Protein AF-A0A7S1REB5-F1 (afdb_monomer_lite)

Structure (mmCIF, N/CA/C/O backbone):
data_AF-A0A7S1REB5-F1
#
_entry.id   AF-A0A7S1REB5-F1
#
loop_
_atom_site.group_PDB
_atom_site.id
_atom_site.type_symbol
_atom_site.label_atom_id
_atom_site.label_alt_id
_atom_site.label_comp_id
_atom_site.label_asym_id
_atom_site.label_entity_id
_atom_site.label_seq_id
_atom_site.pdbx_PDB_ins_code
_atom_site.Cartn_x
_atom_site.Cartn_y
_atom_site.Cartn_z
_atom_site.occupancy
_atom_site.B_iso_or_equiv
_atom_site.auth_seq_id
_atom_site.auth_comp_id
_atom_site.auth_asym_id
_atom_site.auth_atom_id
_atom_site.pdbx_PDB_model_num
ATOM 1 N N . GLU A 1 1 ? -8.238 10.817 -42.745 1.00 49.03 1 GLU A N 1
ATOM 2 C CA . GLU A 1 1 ? -6.871 10.977 -42.196 1.00 49.03 1 GLU A CA 1
ATOM 3 C C . GLU A 1 1 ? -6.767 10.292 -40.835 1.00 49.03 1 GLU A C 1
ATOM 5 O O . GLU A 1 1 ? -7.760 10.255 -40.117 1.00 49.03 1 GLU A O 1
ATOM 10 N N . LYS A 1 2 ? -5.606 9.726 -40.474 1.00 68.31 2 LYS A N 1
ATOM 11 C CA . LYS A 1 2 ? -5.336 9.234 -39.109 1.00 68.31 2 LYS A CA 1
ATOM 12 C C . LYS A 1 2 ? -4.663 10.358 -38.315 1.00 68.31 2 LYS A C 1
ATOM 14 O O . LYS A 1 2 ? -3.528 10.700 -38.611 1.00 68.31 2 LYS A O 1
ATOM 19 N N . LEU A 1 3 ? -5.351 10.894 -37.305 1.00 87.00 3 LEU A N 1
ATOM 20 C CA . LEU A 1 3 ? -4.871 11.994 -36.448 1.00 87.00 3 LEU A CA 1
ATOM 21 C C . LEU A 1 3 ? -3.817 11.566 -35.403 1.00 87.00 3 LEU A C 1
ATOM 23 O O . LEU A 1 3 ? -3.224 12.416 -34.749 1.00 87.00 3 LEU A O 1
ATOM 27 N N . LEU A 1 4 ? -3.580 10.259 -35.220 1.00 87.69 4 LEU A N 1
ATOM 28 C CA . LEU A 1 4 ? -2.651 9.721 -34.221 1.00 87.69 4 LEU A CA 1
ATOM 29 C C . LEU A 1 4 ? -1.805 8.577 -34.784 1.00 87.69 4 LEU A C 1
ATOM 31 O O . LEU A 1 4 ? -2.296 7.707 -35.509 1.00 87.69 4 LEU A O 1
ATOM 35 N N . LEU A 1 5 ? -0.540 8.548 -34.360 1.00 86.88 5 LEU A N 1
ATOM 36 C CA . LEU A 1 5 ? 0.407 7.471 -34.622 1.00 86.88 5 LEU A CA 1
ATOM 37 C C . LEU A 1 5 ? 0.740 6.750 -33.311 1.00 86.88 5 LEU A C 1
ATOM 39 O O . LEU A 1 5 ? 1.325 7.331 -32.401 1.00 86.88 5 LEU A O 1
ATOM 43 N N . ARG A 1 6 ? 0.408 5.460 -33.235 1.00 88.25 6 ARG A N 1
ATOM 44 C CA . ARG A 1 6 ? 0.830 4.553 -32.160 1.00 88.25 6 ARG A CA 1
ATOM 45 C C . ARG A 1 6 ? 1.820 3.545 -32.738 1.00 88.25 6 ARG A C 1
ATOM 47 O O . ARG A 1 6 ? 1.549 2.983 -33.793 1.00 88.25 6 ARG A O 1
ATOM 54 N N . ARG A 1 7 ? 2.944 3.326 -32.050 1.00 88.19 7 ARG A N 1
ATOM 55 C CA . ARG A 1 7 ? 3.925 2.270 -32.355 1.00 88.19 7 ARG A CA 1
ATOM 56 C C . ARG A 1 7 ? 4.210 1.463 -31.098 1.00 88.19 7 ARG A C 1
ATOM 58 O O . ARG A 1 7 ? 4.267 2.031 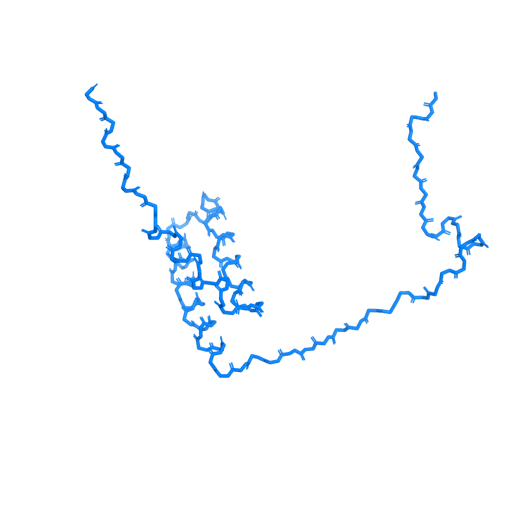-30.006 1.00 88.19 7 ARG A O 1
ATOM 65 N N . THR A 1 8 ? 4.408 0.160 -31.241 1.00 88.38 8 THR A N 1
ATOM 66 C CA . THR A 1 8 ? 4.810 -0.719 -30.133 1.00 88.38 8 THR A CA 1
ATOM 67 C C . THR A 1 8 ? 6.245 -1.222 -30.308 1.00 88.38 8 THR A C 1
ATOM 69 O O . THR A 1 8 ? 6.772 -1.266 -31.417 1.00 88.38 8 THR A O 1
ATOM 72 N N . LYS A 1 9 ? 6.903 -1.615 -29.206 1.00 84.44 9 LYS A N 1
ATOM 73 C CA . LYS A 1 9 ? 8.267 -2.185 -29.240 1.00 84.44 9 LYS A CA 1
ATOM 74 C C . LYS A 1 9 ? 8.347 -3.468 -30.081 1.00 84.44 9 LYS A C 1
ATOM 76 O O . LYS A 1 9 ? 9.405 -3.767 -30.615 1.00 84.44 9 LYS A O 1
ATOM 81 N N . ALA A 1 10 ? 7.232 -4.192 -30.208 1.00 80.81 10 ALA A N 1
ATOM 82 C CA . ALA A 1 10 ? 7.125 -5.387 -31.041 1.00 80.81 10 ALA A CA 1
ATOM 83 C C . ALA A 1 10 ? 7.118 -5.051 -32.542 1.00 80.81 10 ALA A C 1
ATOM 85 O O . ALA A 1 10 ? 7.817 -5.692 -33.312 1.00 80.81 10 ALA A O 1
ATOM 86 N N . GLU A 1 11 ? 6.388 -4.011 -32.957 1.00 82.12 11 GLU A N 1
ATOM 87 C CA . GLU A 1 11 ? 6.284 -3.597 -34.370 1.00 82.12 11 GLU A CA 1
ATOM 88 C C . GLU A 1 11 ? 7.597 -3.069 -34.959 1.00 82.12 11 GLU A C 1
ATOM 90 O O . GLU A 1 11 ? 7.754 -3.011 -36.176 1.00 82.12 11 GLU A O 1
ATOM 95 N N . ARG A 1 12 ? 8.523 -2.625 -34.105 1.00 80.69 12 ARG A N 1
ATOM 96 C CA . ARG A 1 12 ? 9.786 -1.992 -34.505 1.00 80.69 12 ARG A CA 1
ATOM 97 C C . ARG A 1 12 ? 11.009 -2.727 -33.964 1.00 80.69 12 ARG A C 1
ATOM 99 O O . ARG A 1 12 ? 12.068 -2.127 -33.845 1.00 80.69 12 ARG A O 1
ATOM 106 N N . SER A 1 13 ? 10.889 -4.017 -33.656 1.00 77.44 13 SER A N 1
ATOM 107 C CA . SER A 1 13 ? 11.993 -4.816 -33.107 1.00 77.44 13 SER A CA 1
ATOM 108 C C . SER A 1 13 ? 13.198 -4.934 -34.049 1.00 77.44 13 SER A C 1
ATOM 110 O O . SER A 1 13 ? 14.317 -5.080 -33.574 1.00 77.44 13 SER A O 1
ATOM 112 N N . ALA A 1 14 ? 12.976 -4.857 -35.368 1.00 77.19 14 ALA A N 1
ATOM 113 C CA . ALA A 1 14 ? 14.038 -4.874 -36.377 1.00 77.19 14 ALA A CA 1
ATOM 114 C C . ALA A 1 14 ? 14.812 -3.544 -36.455 1.00 77.19 14 ALA A C 1
ATOM 116 O O . ALA A 1 14 ? 16.014 -3.549 -36.693 1.00 77.19 14 ALA A O 1
ATOM 117 N N . ASP A 1 15 ? 14.131 -2.419 -36.210 1.00 82.62 15 ASP A N 1
ATOM 118 C CA . ASP A 1 15 ? 14.737 -1.081 -36.209 1.00 82.62 15 ASP A CA 1
ATOM 119 C C . ASP A 1 15 ? 15.351 -0.741 -34.838 1.00 82.62 15 ASP A C 1
ATOM 121 O O . ASP A 1 15 ? 16.271 0.067 -34.728 1.00 82.62 15 ASP A O 1
ATOM 125 N N . ILE A 1 16 ? 14.802 -1.334 -33.771 1.00 75.88 16 ILE A N 1
ATOM 126 C CA . ILE A 1 16 ? 15.124 -1.042 -32.377 1.00 75.88 16 ILE A CA 1
ATOM 127 C C . ILE A 1 16 ? 15.547 -2.352 -31.695 1.00 75.88 16 ILE A C 1
ATOM 129 O O . ILE A 1 16 ? 14.728 -3.061 -31.109 1.00 75.88 16 ILE A O 1
ATOM 133 N N . CYS A 1 17 ? 16.846 -2.660 -31.747 1.00 81.06 17 CYS A N 1
ATOM 134 C CA . CYS A 1 17 ? 17.468 -3.807 -31.072 1.00 81.06 17 CYS A CA 1
ATOM 135 C C . CYS A 1 17 ? 17.496 -3.622 -29.541 1.00 81.06 17 CYS A C 1
ATOM 137 O O . CYS A 1 17 ? 18.551 -3.407 -28.941 1.00 81.06 17 CYS A O 1
ATOM 139 N N . LEU A 1 18 ? 16.329 -3.657 -28.891 1.00 83.44 18 LEU A N 1
ATOM 140 C CA . LEU A 1 18 ? 16.230 -3.506 -27.440 1.00 83.44 18 LEU A CA 1
ATOM 141 C C . LEU A 1 18 ? 16.655 -4.793 -26.721 1.00 83.44 18 LEU A C 1
ATOM 143 O O . LEU A 1 18 ? 16.203 -5.880 -27.090 1.00 83.44 18 LEU A O 1
ATOM 147 N N . PRO A 1 19 ? 17.453 -4.693 -25.644 1.00 88.00 19 PRO A N 1
ATOM 148 C CA . PRO A 1 19 ? 17.721 -5.837 -24.791 1.00 88.00 19 PRO A CA 1
ATOM 149 C C . PRO A 1 19 ? 16.426 -6.327 -24.117 1.00 88.00 19 PRO A C 1
ATOM 151 O O . PRO A 1 19 ? 15.486 -5.547 -23.917 1.00 88.00 19 PRO A O 1
ATOM 154 N N . PRO A 1 20 ? 16.367 -7.609 -23.718 1.00 87.75 20 PRO A N 1
ATOM 155 C CA . PRO A 1 20 ? 15.194 -8.165 -23.059 1.00 87.75 20 PRO A CA 1
ATOM 156 C C . PRO A 1 20 ? 14.921 -7.452 -21.730 1.00 87.75 20 PRO A C 1
ATOM 158 O O . PRO A 1 20 ? 15.838 -7.164 -20.955 1.00 87.75 20 PRO A O 1
ATOM 161 N N . LEU A 1 21 ? 13.640 -7.205 -21.443 1.00 89.50 21 LEU A N 1
ATOM 162 C CA . LEU A 1 21 ? 13.204 -6.655 -20.163 1.00 89.50 21 LEU A CA 1
ATOM 163 C C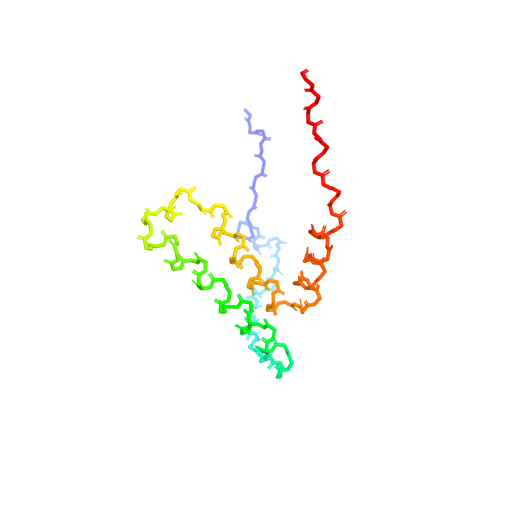 . LEU A 1 21 ? 13.534 -7.650 -19.043 1.00 89.50 21 LEU A C 1
ATOM 165 O O . LEU A 1 21 ? 12.977 -8.744 -18.990 1.00 89.50 21 LEU A O 1
ATOM 169 N N . LYS A 1 22 ? 14.419 -7.257 -18.125 1.00 93.19 22 LYS A N 1
ATOM 170 C CA . LYS A 1 22 ? 14.748 -8.038 -16.927 1.00 93.19 22 LYS A CA 1
ATOM 171 C C . LYS A 1 22 ? 14.081 -7.399 -15.713 1.00 93.19 22 LYS A C 1
ATOM 173 O O . LYS A 1 22 ? 14.514 -6.342 -15.264 1.00 93.19 22 LYS A O 1
ATOM 178 N N . VAL A 1 23 ? 13.054 -8.049 -15.169 1.00 95.62 23 VAL A N 1
ATOM 179 C CA . VAL A 1 23 ? 12.411 -7.636 -13.913 1.00 95.62 23 VAL A CA 1
ATOM 180 C C . VAL A 1 23 ? 13.033 -8.427 -12.765 1.00 95.62 23 VAL A C 1
ATOM 182 O O . VAL A 1 23 ? 13.051 -9.654 -12.795 1.00 95.62 23 VAL A O 1
ATOM 185 N N . LYS A 1 24 ? 13.564 -7.729 -11.756 1.00 95.75 24 LYS A N 1
ATOM 186 C CA . LYS A 1 24 ? 14.123 -8.333 -10.538 1.00 95.75 24 LYS A CA 1
ATOM 187 C C . LYS A 1 24 ? 13.292 -7.893 -9.336 1.00 95.75 24 LYS A C 1
ATOM 189 O O . LYS A 1 24 ? 13.163 -6.697 -9.096 1.00 95.75 24 LYS A O 1
ATOM 194 N N . ILE A 1 25 ? 12.756 -8.847 -8.580 1.00 95.88 25 ILE A N 1
ATOM 195 C CA . ILE A 1 25 ? 11.992 -8.578 -7.356 1.00 95.88 25 ILE A CA 1
ATOM 196 C C . ILE A 1 25 ? 12.937 -8.734 -6.166 1.00 95.88 25 ILE A C 1
ATOM 198 O O . ILE A 1 25 ? 13.437 -9.830 -5.918 1.00 95.88 25 ILE A O 1
ATOM 202 N N . LYS A 1 26 ? 13.183 -7.647 -5.430 1.00 96.06 26 LYS A N 1
ATOM 203 C CA . LYS A 1 26 ? 13.959 -7.670 -4.186 1.00 96.06 26 LYS A CA 1
ATOM 204 C C . LYS A 1 26 ? 12.995 -7.643 -3.006 1.00 96.06 26 LYS A C 1
ATOM 206 O O . LYS A 1 26 ? 12.206 -6.713 -2.884 1.00 96.06 26 LYS A O 1
ATOM 211 N N . ARG A 1 27 ? 13.060 -8.663 -2.152 1.00 93.94 27 ARG A N 1
ATOM 212 C CA . ARG A 1 27 ? 12.323 -8.694 -0.885 1.00 93.94 27 ARG A CA 1
ATOM 213 C C . ARG A 1 27 ? 13.178 -8.007 0.171 1.00 93.94 27 ARG A C 1
ATOM 215 O O . ARG A 1 27 ? 14.359 -8.322 0.289 1.00 93.94 27 ARG A O 1
ATOM 222 N N . LEU A 1 28 ? 12.594 -7.038 0.858 1.00 92.44 28 LEU A N 1
ATOM 223 C CA . LEU A 1 28 ? 13.228 -6.296 1.938 1.00 92.44 28 LEU A CA 1
ATOM 224 C C . LEU A 1 28 ? 12.430 -6.548 3.211 1.00 92.44 28 LEU A C 1
ATOM 226 O O . LEU A 1 28 ? 11.204 -6.640 3.159 1.00 92.44 28 LEU A O 1
ATOM 230 N N . GLU A 1 29 ? 13.139 -6.672 4.322 1.00 92.44 29 GLU A N 1
ATOM 231 C CA . GLU A 1 29 ? 12.541 -6.761 5.647 1.00 92.44 29 GLU A CA 1
ATOM 232 C C . GLU A 1 29 ? 12.608 -5.389 6.311 1.00 92.44 29 GLU A C 1
ATOM 234 O O . GLU A 1 29 ? 13.573 -4.646 6.122 1.00 92.44 29 GLU A O 1
ATOM 239 N N . LEU A 1 30 ? 11.558 -5.054 7.057 1.00 90.06 30 LEU A N 1
ATOM 240 C CA . LEU A 1 30 ? 11.519 -3.845 7.869 1.00 90.06 30 LEU A CA 1
ATOM 241 C C . LEU A 1 30 ? 12.415 -4.035 9.090 1.00 90.06 30 LEU A C 1
ATOM 243 O O . LEU A 1 30 ? 12.453 -5.126 9.668 1.00 90.06 30 LEU A O 1
ATOM 247 N N . LYS A 1 31 ? 13.092 -2.969 9.512 1.00 92.31 31 LYS A N 1
ATOM 248 C CA . LYS A 1 31 ? 13.768 -2.951 10.813 1.00 92.31 31 LYS A CA 1
ATOM 249 C C . LYS A 1 31 ? 12.739 -2.991 11.942 1.00 92.31 31 LYS A C 1
ATOM 251 O O . LYS A 1 31 ? 11.567 -2.693 11.729 1.00 92.31 31 LYS A O 1
ATOM 256 N N . GLU A 1 32 ? 13.185 -3.321 13.149 1.00 92.56 32 GLU A N 1
ATOM 257 C CA . GLU A 1 32 ? 12.322 -3.406 14.335 1.00 92.56 32 GLU A CA 1
ATOM 258 C C . GLU A 1 32 ? 11.529 -2.107 14.573 1.00 92.56 32 GLU A C 1
ATOM 260 O O . GLU A 1 32 ? 10.303 -2.136 14.621 1.00 92.56 32 GLU A O 1
ATOM 265 N N . GLU A 1 33 ? 12.204 -0.955 14.545 1.00 89.19 33 GLU A N 1
ATOM 266 C CA . GLU A 1 33 ? 11.573 0.365 14.706 1.00 89.19 33 GLU A CA 1
ATOM 267 C C . GLU A 1 33 ? 10.509 0.659 13.628 1.00 89.19 33 GLU A C 1
ATOM 269 O O . GLU A 1 33 ? 9.418 1.156 13.909 1.00 89.19 33 GLU A O 1
ATOM 274 N N . GLU A 1 34 ? 10.805 0.330 12.368 1.00 89.69 34 GLU A N 1
ATOM 275 C CA . GLU A 1 34 ? 9.882 0.523 11.242 1.00 89.69 34 GLU A CA 1
ATOM 276 C C . GLU A 1 34 ? 8.679 -0.423 11.349 1.00 89.69 34 GLU A C 1
ATOM 278 O O . GLU A 1 34 ? 7.545 -0.062 11.014 1.00 89.69 34 GLU A O 1
ATOM 283 N N . ARG A 1 35 ? 8.916 -1.636 11.856 1.00 93.12 35 ARG A N 1
ATOM 284 C CA . ARG A 1 35 ? 7.896 -2.658 12.071 1.00 93.12 35 ARG A CA 1
ATOM 285 C C . ARG A 1 35 ? 6.916 -2.258 13.165 1.00 93.12 35 ARG A C 1
ATOM 287 O O . ARG A 1 35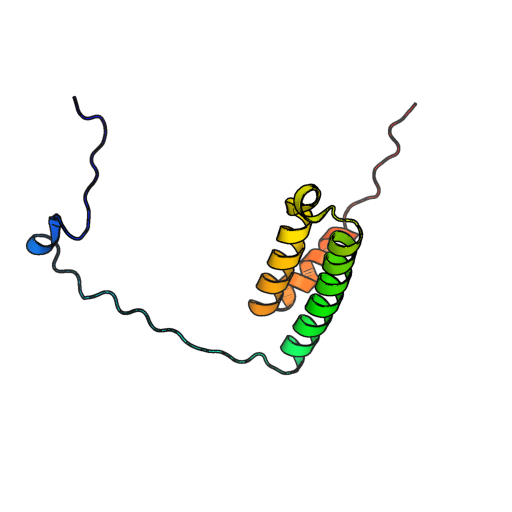 ? 5.722 -2.531 13.015 1.00 93.12 35 ARG A O 1
ATOM 294 N N . ASP A 1 36 ? 7.375 -1.585 14.212 1.00 92.44 36 ASP A N 1
ATOM 295 C CA . ASP A 1 36 ? 6.506 -1.074 15.273 1.00 92.44 36 ASP A CA 1
ATOM 296 C C . ASP A 1 36 ? 5.554 0.001 14.741 1.00 92.44 36 ASP A C 1
ATOM 298 O O . ASP A 1 36 ? 4.336 -0.081 14.937 1.00 92.44 36 ASP A O 1
ATOM 302 N N . ILE A 1 37 ? 6.080 0.952 13.963 1.00 90.94 37 ILE A N 1
ATOM 303 C CA . ILE A 1 37 ? 5.283 2.005 13.313 1.00 90.94 37 ILE A CA 1
ATOM 304 C C . ILE A 1 37 ? 4.257 1.393 12.352 1.00 90.94 37 ILE A C 1
ATOM 306 O O . ILE A 1 37 ? 3.076 1.772 12.352 1.00 90.94 37 ILE A O 1
ATOM 310 N N . TYR A 1 38 ? 4.682 0.414 11.551 1.00 93.44 38 TYR A N 1
ATOM 311 C CA . TYR A 1 38 ? 3.794 -0.310 10.650 1.00 93.44 38 TYR A CA 1
ATOM 312 C C . TYR A 1 38 ? 2.679 -1.031 11.418 1.00 93.44 38 TYR A C 1
ATOM 314 O O . TYR A 1 38 ? 1.503 -0.905 11.070 1.00 93.44 38 TYR A O 1
ATOM 322 N N . THR A 1 39 ? 3.021 -1.741 12.494 1.00 94.12 39 THR A N 1
ATOM 323 C CA . THR A 1 39 ? 2.070 -2.524 13.299 1.00 94.12 39 THR A CA 1
ATOM 324 C C . THR A 1 39 ? 1.045 -1.630 13.996 1.00 94.12 39 THR A C 1
ATOM 326 O O . THR A 1 39 ? -0.152 -1.943 14.000 1.00 94.12 39 THR A O 1
ATOM 329 N N . ALA A 1 40 ? 1.477 -0.483 14.524 1.00 92.50 40 ALA A N 1
ATOM 330 C CA . ALA A 1 40 ? 0.582 0.515 15.105 1.00 92.50 40 ALA A CA 1
ATOM 331 C C . ALA A 1 40 ? -0.402 1.065 14.055 1.00 92.50 40 ALA A C 1
ATOM 333 O O . ALA A 1 40 ? -1.616 1.111 14.281 1.00 92.50 40 ALA A O 1
ATOM 334 N N . THR A 1 41 ? 0.106 1.408 12.866 1.00 92.31 41 THR A N 1
ATOM 335 C CA . THR A 1 41 ? -0.706 1.909 11.745 1.00 92.31 41 THR A CA 1
ATOM 336 C C . THR A 1 41 ? -1.693 0.852 11.245 1.00 92.31 41 THR A C 1
ATOM 338 O O . THR A 1 41 ? -2.855 1.164 10.962 1.00 92.31 41 THR A O 1
ATOM 341 N N . TYR A 1 42 ? -1.261 -0.408 11.181 1.00 94.56 42 TYR A N 1
ATOM 342 C CA . TYR A 1 42 ? -2.084 -1.548 10.793 1.00 94.56 42 TYR A CA 1
ATOM 343 C C . TYR A 1 42 ? -3.217 -1.799 11.770 1.00 94.56 42 TYR A C 1
ATOM 345 O O . TYR A 1 42 ? -4.368 -1.848 11.344 1.00 94.56 42 TYR A O 1
ATOM 353 N N . THR A 1 43 ? -2.924 -1.872 13.064 1.00 95.81 43 THR A N 1
ATOM 354 C CA . THR A 1 43 ? -3.947 -2.089 14.092 1.00 95.81 43 THR A CA 1
ATOM 355 C C . THR A 1 43 ? -5.009 -0.989 14.044 1.00 95.81 43 THR A C 1
ATOM 357 O O . THR A 1 43 ? -6.202 -1.280 13.993 1.00 95.81 43 THR A O 1
ATOM 360 N N . LYS A 1 44 ? -4.593 0.281 13.941 1.00 92.44 44 LYS A N 1
ATOM 361 C CA . LYS A 1 44 ? -5.515 1.422 13.810 1.00 92.44 44 LYS A CA 1
ATOM 362 C C . LYS A 1 44 ? -6.387 1.322 12.555 1.00 92.44 44 LYS A C 1
ATOM 364 O O . LYS A 1 44 ? -7.603 1.503 12.628 1.00 92.44 44 LYS A O 1
ATOM 369 N N . SER A 1 45 ? -5.772 1.022 11.412 1.00 93.44 45 SER A N 1
ATOM 370 C CA . SER A 1 45 ? -6.473 0.892 10.129 1.00 93.44 45 SER A CA 1
ATOM 371 C C . SER A 1 45 ? -7.443 -0.291 10.133 1.00 93.44 45 SER A C 1
ATOM 373 O O . SER A 1 45 ? -8.554 -0.180 9.620 1.00 93.44 45 SER A O 1
ATOM 375 N N . ARG A 1 46 ? -7.052 -1.405 10.758 1.00 94.69 46 ARG A N 1
ATOM 376 C CA . ARG A 1 46 ? -7.866 -2.612 10.891 1.00 94.69 46 ARG A CA 1
ATOM 377 C C . ARG A 1 46 ? -9.119 -2.344 11.713 1.00 94.69 46 ARG A C 1
ATOM 379 O O . ARG A 1 46 ? -10.210 -2.601 11.221 1.00 94.69 46 ARG A O 1
ATOM 386 N N . THR A 1 47 ? -8.981 -1.728 12.886 1.00 95.38 47 THR A N 1
ATOM 387 C CA . THR A 1 47 ? -10.126 -1.359 13.732 1.00 95.38 47 THR A CA 1
ATOM 388 C C . THR A 1 47 ? -11.107 -0.443 12.997 1.00 95.38 47 THR A C 1
ATOM 390 O O . THR A 1 47 ? -12.321 -0.629 13.075 1.00 95.38 47 THR A O 1
ATOM 393 N N . GLN A 1 48 ? -10.601 0.537 12.238 1.00 92.44 48 GLN A N 1
ATOM 394 C CA . GLN A 1 48 ? -11.455 1.423 11.442 1.00 92.44 48 GLN A CA 1
ATOM 395 C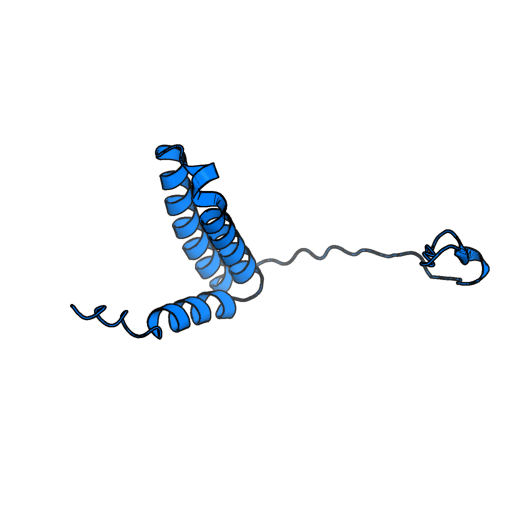 C . GLN A 1 48 ? -12.178 0.664 10.326 1.00 92.44 48 GLN A C 1
ATOM 397 O O . GLN A 1 48 ? -13.382 0.846 10.150 1.00 92.44 48 GLN A O 1
ATOM 402 N N . PHE A 1 49 ? -11.478 -0.219 9.615 1.00 93.94 49 PHE A N 1
ATOM 403 C CA . PHE A 1 49 ? -12.075 -1.064 8.587 1.00 93.94 49 PHE A CA 1
ATOM 404 C C . PHE A 1 49 ? -13.159 -1.991 9.150 1.00 93.94 49 PHE A C 1
ATOM 406 O O . PHE A 1 49 ? -14.274 -2.002 8.632 1.00 93.94 49 PHE A O 1
ATOM 413 N N . ASP A 1 50 ? -12.871 -2.693 10.246 1.00 94.56 50 ASP A N 1
ATOM 414 C CA . ASP A 1 50 ? -13.811 -3.609 10.894 1.00 94.56 50 ASP A CA 1
ATOM 415 C C . ASP A 1 50 ? -15.083 -2.866 11.349 1.00 94.56 50 ASP A C 1
ATOM 417 O O . ASP A 1 50 ? -16.188 -3.396 11.234 1.00 94.56 50 ASP A O 1
ATOM 421 N N . SER A 1 51 ? -14.967 -1.592 11.749 1.00 94.19 51 SER A N 1
ATOM 422 C CA . SER A 1 51 ? -16.131 -0.747 12.055 1.00 94.19 51 SER A CA 1
ATOM 423 C C . SER A 1 51 ? -17.026 -0.469 10.836 1.00 94.19 51 SER A C 1
ATOM 425 O O . SER A 1 51 ? -18.250 -0.420 10.972 1.00 94.19 51 SER A O 1
ATOM 427 N N . TYR A 1 52 ? -16.446 -0.313 9.640 1.00 92.25 52 TYR A N 1
ATOM 428 C CA . TYR A 1 52 ? -17.206 -0.134 8.398 1.00 92.25 52 TYR A CA 1
ATOM 429 C C . TYR A 1 52 ? -17.844 -1.442 7.933 1.00 92.25 52 TYR A C 1
ATOM 431 O O . TYR A 1 52 ? -18.954 -1.424 7.401 1.00 92.25 52 TYR A O 1
ATOM 439 N N . VAL A 1 53 ? -17.170 -2.572 8.167 1.00 92.94 53 VAL A N 1
ATOM 440 C CA . VAL A 1 53 ? -17.712 -3.909 7.900 1.00 92.94 53 VAL A CA 1
ATOM 441 C C . VAL A 1 53 ? -18.909 -4.189 8.803 1.00 92.94 53 VAL A C 1
ATOM 443 O O . VAL A 1 53 ? -19.967 -4.548 8.297 1.00 92.94 53 VAL A O 1
ATOM 446 N N . ALA A 1 54 ? -18.784 -3.945 10.111 1.00 93.94 54 ALA A N 1
ATOM 447 C CA . ALA A 1 54 ? -19.870 -4.144 11.072 1.00 93.94 54 ALA A CA 1
ATOM 448 C C . ALA A 1 54 ? -21.111 -3.291 10.752 1.00 93.94 54 ALA A C 1
ATOM 450 O O . ALA A 1 54 ? -22.237 -3.724 10.974 1.00 93.94 54 ALA A O 1
ATOM 451 N N . LYS A 1 55 ? -20.911 -2.090 10.194 1.00 92.19 55 LYS A N 1
ATOM 452 C CA . LYS A 1 55 ? -21.993 -1.199 9.743 1.00 92.19 55 LYS A CA 1
ATOM 453 C C . LYS A 1 55 ? -22.545 -1.547 8.356 1.00 92.19 55 LYS A C 1
ATOM 455 O O . LYS A 1 55 ? -23.548 -0.968 7.955 1.00 92.19 55 LYS A O 1
ATOM 460 N N . GLY A 1 56 ? -21.888 -2.425 7.596 1.00 90.75 56 GLY A N 1
ATOM 461 C CA . GLY A 1 56 ? -22.253 -2.734 6.209 1.00 90.75 56 GLY A CA 1
ATOM 462 C C . GLY A 1 56 ? -22.033 -1.580 5.219 1.00 90.75 56 GLY A C 1
ATOM 463 O O . GLY A 1 56 ? -22.528 -1.632 4.097 1.00 90.75 56 GLY A O 1
ATOM 464 N N . THR A 1 57 ? -21.288 -0.533 5.592 1.00 92.06 57 THR A N 1
ATOM 465 C CA . THR A 1 57 ? -21.137 0.708 4.804 1.00 92.06 57 THR A CA 1
ATOM 466 C C . THR A 1 57 ? -19.802 0.814 4.061 1.00 92.06 57 THR A C 1
ATOM 468 O O . THR A 1 57 ? -19.402 1.895 3.629 1.00 92.06 57 THR A O 1
ATOM 471 N N . VAL A 1 58 ? -19.113 -0.311 3.857 1.00 89.25 58 VAL A N 1
ATOM 472 C CA . VAL A 1 58 ? -17.798 -0.394 3.192 1.00 89.25 58 VAL A CA 1
ATOM 473 C C . VAL A 1 58 ? -17.792 0.326 1.836 1.00 89.25 58 VAL A C 1
ATOM 475 O O . VAL A 1 58 ? -16.937 1.172 1.586 1.00 89.25 58 VAL A O 1
ATOM 478 N N . LEU A 1 59 ? -18.778 0.043 0.978 1.00 88.25 59 LEU A N 1
ATOM 479 C CA . LEU A 1 59 ? -18.888 0.658 -0.351 1.00 88.25 59 LEU A CA 1
ATOM 480 C C . LEU A 1 59 ? -19.183 2.157 -0.285 1.00 88.25 59 LEU A C 1
ATOM 482 O O . LEU A 1 59 ? -18.711 2.908 -1.131 1.00 88.25 59 LEU A O 1
ATOM 486 N N . HIS A 1 60 ? -19.928 2.603 0.725 1.00 87.69 60 HIS A N 1
ATOM 487 C CA . HIS A 1 60 ? -20.245 4.017 0.903 1.00 87.69 60 HIS A CA 1
ATOM 488 C C . HIS A 1 60 ? -19.017 4.824 1.360 1.00 87.69 60 HIS A C 1
ATOM 490 O O . HIS A 1 60 ? -18.874 5.994 1.019 1.00 87.69 60 HIS A O 1
ATOM 496 N N . HIS A 1 61 ? -18.085 4.181 2.070 1.00 88.81 61 HIS A N 1
ATOM 497 C CA . HIS A 1 61 ? -16.865 4.796 2.598 1.00 88.81 61 HIS A CA 1
ATOM 498 C C . HIS A 1 61 ? -15.586 4.386 1.847 1.00 88.81 61 HIS A C 1
ATOM 500 O O . HIS A 1 61 ? -14.496 4.405 2.422 1.00 88.81 61 HIS A O 1
ATOM 506 N N . TYR A 1 62 ? -15.676 4.058 0.554 1.00 92.19 62 TYR A N 1
ATOM 507 C CA . TYR A 1 62 ? -14.529 3.600 -0.244 1.00 92.19 62 TYR A CA 1
ATOM 508 C C . TYR A 1 62 ? -13.330 4.567 -0.215 1.00 92.19 62 TYR A C 1
ATOM 510 O O . TYR A 1 62 ? -12.184 4.130 -0.126 1.00 92.19 62 TYR A O 1
ATOM 518 N N . ALA A 1 63 ? -13.580 5.882 -0.222 1.00 91.94 63 ALA A N 1
ATOM 519 C CA . ALA A 1 63 ? -12.525 6.894 -0.152 1.00 91.94 63 ALA A CA 1
ATOM 520 C C . ALA A 1 63 ? -11.739 6.815 1.168 1.00 91.94 63 ALA A C 1
ATOM 522 O O . ALA A 1 63 ? -10.515 6.934 1.171 1.00 91.94 63 ALA A O 1
ATOM 523 N N . HIS A 1 64 ? -12.426 6.547 2.283 1.00 89.44 64 HIS A N 1
ATOM 524 C CA . HIS A 1 64 ? -11.773 6.343 3.573 1.00 89.44 64 HIS A CA 1
ATOM 525 C C . HIS A 1 64 ? -10.967 5.048 3.584 1.00 89.44 64 HIS A C 1
ATOM 527 O O . HIS A 1 64 ? -9.844 5.050 4.068 1.00 89.44 64 HIS A O 1
ATOM 533 N N . ILE A 1 65 ? -11.480 3.967 2.991 1.00 92.25 65 ILE A N 1
ATOM 534 C CA . ILE A 1 65 ? -10.747 2.697 2.884 1.00 92.25 65 ILE A CA 1
ATOM 535 C C . ILE A 1 65 ? -9.459 2.874 2.073 1.00 92.25 65 ILE A C 1
ATOM 537 O O . ILE A 1 65 ? -8.402 2.396 2.485 1.00 92.25 65 ILE A O 1
ATOM 541 N N . PHE A 1 66 ? -9.511 3.597 0.952 1.00 93.50 66 PHE A N 1
ATOM 542 C CA . PHE A 1 66 ? -8.307 3.906 0.183 1.00 93.50 66 PHE A CA 1
ATOM 543 C C . PHE A 1 66 ? -7.318 4.764 0.963 1.00 93.50 66 PHE A C 1
ATOM 545 O O . PHE A 1 66 ? -6.117 4.544 0.834 1.00 93.50 66 PHE A O 1
ATOM 552 N N . ASP A 1 67 ? -7.787 5.671 1.818 1.00 91.69 67 ASP A N 1
ATOM 553 C CA . ASP A 1 67 ? -6.900 6.421 2.704 1.00 91.69 67 ASP A CA 1
ATOM 554 C C . ASP A 1 67 ? -6.198 5.517 3.737 1.00 91.69 67 ASP A C 1
ATOM 556 O O . ASP A 1 67 ? -5.003 5.685 3.983 1.00 91.69 67 ASP A O 1
ATOM 560 N N . LEU A 1 68 ? -6.893 4.514 4.289 1.00 93.00 68 LEU A N 1
ATOM 561 C CA . LEU A 1 68 ? -6.282 3.513 5.179 1.00 93.00 68 LEU A CA 1
ATOM 562 C C . LEU A 1 68 ? -5.198 2.704 4.459 1.00 93.00 68 LEU A C 1
ATOM 564 O O . LEU A 1 68 ? -4.088 2.547 4.967 1.00 93.00 68 LEU A O 1
ATOM 568 N N . LEU A 1 69 ? -5.496 2.228 3.248 1.00 93.81 69 LEU A N 1
ATOM 569 C CA . LEU A 1 69 ? -4.532 1.487 2.433 1.00 93.81 69 LEU A CA 1
ATOM 570 C C . LEU A 1 69 ? -3.342 2.356 2.018 1.00 93.81 69 LEU A C 1
ATOM 572 O O . LEU A 1 69 ? -2.209 1.877 2.001 1.00 93.81 69 LEU A O 1
ATOM 576 N N . LEU A 1 70 ? -3.578 3.629 1.698 1.00 92.69 70 LEU A N 1
ATOM 577 C CA . LEU A 1 70 ? -2.521 4.575 1.358 1.00 92.69 70 LEU A CA 1
ATOM 578 C C . LEU A 1 70 ? -1.568 4.779 2.538 1.00 92.69 70 LEU A C 1
ATOM 580 O O . LEU A 1 70 ? -0.357 4.721 2.346 1.00 92.69 70 LEU A O 1
ATOM 584 N N . LYS A 1 71 ? -2.098 4.938 3.755 1.00 90.94 71 LYS A N 1
ATOM 585 C CA . LYS A 1 71 ? -1.287 5.056 4.978 1.00 90.94 71 LYS A CA 1
ATOM 586 C C . LYS A 1 71 ? -0.417 3.824 5.215 1.00 90.94 71 LYS A C 1
ATOM 588 O O . LYS A 1 71 ? 0.755 3.966 5.544 1.00 90.94 71 LYS A O 1
ATOM 593 N N . LEU A 1 72 ? -0.951 2.623 4.985 1.00 92.94 72 LEU A N 1
ATOM 594 C CA . LEU A 1 72 ? -0.175 1.381 5.091 1.00 92.94 72 LEU A CA 1
ATOM 595 C C . LEU A 1 72 ? 0.954 1.286 4.063 1.00 92.94 72 LEU A C 1
ATOM 597 O O . LEU A 1 72 ? 2.028 0.786 4.386 1.00 92.94 72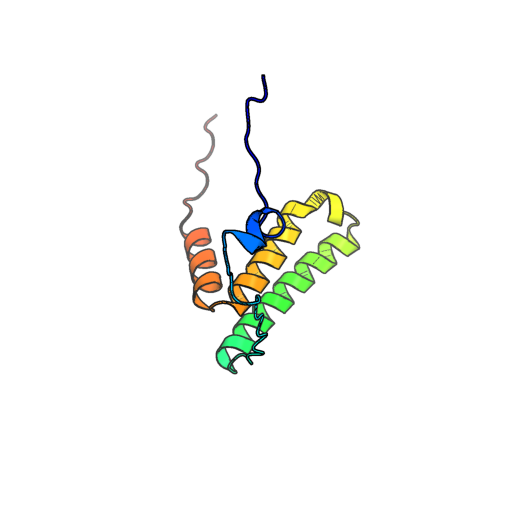 LEU A O 1
ATOM 601 N N . ARG A 1 73 ? 0.731 1.773 2.837 1.00 93.75 73 ARG A N 1
ATOM 602 C CA . ARG A 1 73 ? 1.781 1.831 1.809 1.00 93.75 73 ARG A CA 1
ATOM 603 C C . ARG A 1 73 ? 2.870 2.828 2.192 1.00 93.75 73 ARG A C 1
ATOM 605 O O . ARG A 1 73 ? 4.037 2.471 2.180 1.00 93.75 73 ARG A O 1
ATOM 612 N N . GLN A 1 74 ? 2.478 4.017 2.649 1.00 91.94 74 GLN A N 1
ATOM 613 C CA . GLN A 1 74 ? 3.411 5.031 3.148 1.00 91.94 74 GLN A CA 1
ATOM 614 C C . GLN A 1 74 ? 4.265 4.506 4.311 1.00 91.94 74 GLN A C 1
ATOM 616 O O . GLN A 1 74 ? 5.467 4.749 4.335 1.00 91.94 74 GLN A O 1
ATOM 621 N N . ALA A 1 75 ? 3.662 3.748 5.235 1.00 91.50 75 ALA A N 1
ATOM 622 C CA . ALA A 1 75 ? 4.371 3.119 6.349 1.00 91.50 75 ALA A CA 1
ATOM 623 C C . ALA A 1 75 ? 5.413 2.084 5.893 1.00 91.50 75 ALA A C 1
ATOM 625 O O . ALA A 1 75 ? 6.429 1.922 6.560 1.00 91.50 75 ALA A O 1
ATOM 626 N N . ALA A 1 76 ? 5.168 1.392 4.775 1.00 90.81 76 ALA A N 1
ATOM 627 C CA . ALA A 1 76 ? 6.114 0.443 4.191 1.00 90.81 76 ALA A CA 1
ATOM 628 C C . ALA A 1 76 ? 7.233 1.125 3.381 1.00 90.81 76 ALA A C 1
ATOM 630 O O . ALA A 1 76 ? 8.303 0.541 3.233 1.00 90.81 76 ALA A O 1
ATOM 631 N N . ASP A 1 77 ? 6.990 2.333 2.861 1.00 90.75 77 ASP A N 1
ATOM 632 C CA . ASP A 1 77 ? 7.979 3.100 2.098 1.00 90.75 77 ASP A CA 1
ATOM 633 C C . ASP A 1 77 ? 8.961 3.840 3.020 1.00 90.75 77 ASP A C 1
ATOM 635 O O . ASP A 1 77 ? 10.175 3.703 2.866 1.00 90.75 77 ASP A O 1
ATOM 639 N N . HIS A 1 78 ? 8.451 4.655 3.958 1.00 87.88 78 HIS A N 1
ATOM 640 C CA . HIS A 1 78 ? 9.284 5.386 4.917 1.00 87.88 78 HIS A CA 1
ATOM 641 C C . HIS A 1 78 ? 8.468 5.924 6.115 1.00 87.88 78 HIS A C 1
ATOM 643 O O . HIS A 1 78 ? 7.467 6.621 5.907 1.00 87.88 78 HIS A O 1
ATOM 649 N N . PRO A 1 79 ? 8.924 5.748 7.374 1.00 85.75 79 PRO A N 1
ATOM 650 C CA . PRO A 1 79 ? 8.168 6.135 8.575 1.00 85.75 79 PRO A CA 1
ATOM 651 C C . PRO A 1 79 ? 7.804 7.628 8.632 1.00 85.75 79 PRO A C 1
ATOM 653 O O . PRO A 1 79 ? 6.714 7.999 9.068 1.00 85.75 79 PRO A O 1
ATOM 656 N N . TYR A 1 80 ? 8.671 8.497 8.106 1.00 86.19 80 TYR A N 1
ATOM 657 C CA . TYR A 1 80 ? 8.423 9.944 8.021 1.00 86.19 80 TYR A CA 1
ATOM 658 C C . TYR A 1 80 ? 7.125 10.316 7.282 1.00 86.19 80 TYR A C 1
ATOM 660 O O . TYR A 1 80 ? 6.465 11.286 7.654 1.00 86.19 80 TYR A O 1
ATOM 668 N N . LEU A 1 81 ? 6.730 9.552 6.256 1.00 86.06 81 LEU A N 1
ATOM 669 C CA . LEU A 1 81 ? 5.537 9.852 5.454 1.00 86.06 81 LEU A CA 1
ATOM 670 C C . LEU A 1 81 ? 4.239 9.694 6.252 1.00 86.06 81 LEU A C 1
ATOM 672 O O . LEU A 1 81 ? 3.245 10.354 5.948 1.00 86.06 81 LEU A O 1
ATOM 676 N N . VAL A 1 82 ? 4.257 8.849 7.282 1.00 83.19 82 VAL A N 1
ATOM 677 C CA . VAL A 1 82 ? 3.126 8.651 8.191 1.00 83.19 82 VAL A CA 1
ATOM 678 C C . VAL A 1 82 ? 3.110 9.765 9.238 1.00 83.19 82 VAL A C 1
ATOM 680 O O . VAL A 1 82 ? 2.117 10.480 9.366 1.00 83.19 82 VAL A O 1
ATOM 683 N N . THR A 1 83 ? 4.241 9.991 9.913 1.00 77.94 83 THR A N 1
ATOM 684 C CA . THR A 1 83 ? 4.356 10.959 11.017 1.00 77.94 83 THR A CA 1
ATOM 685 C C . THR A 1 83 ? 4.122 12.406 10.574 1.00 77.94 83 THR A C 1
ATOM 687 O O . THR A 1 83 ? 3.456 13.180 11.262 1.00 77.94 83 THR A O 1
ATOM 690 N N . HIS A 1 84 ? 4.632 12.795 9.403 1.00 73.69 84 HIS A N 1
ATOM 691 C CA . HIS A 1 84 ? 4.499 14.167 8.912 1.00 73.69 84 HIS A CA 1
ATOM 692 C C . HIS A 1 84 ? 3.067 14.501 8.468 1.00 73.69 84 HIS A C 1
ATOM 694 O O . HIS A 1 84 ? 2.612 15.640 8.587 1.00 73.69 84 HIS A O 1
ATOM 700 N N . ARG A 1 85 ? 2.323 13.505 7.976 1.00 68.88 85 ARG A N 1
ATOM 701 C CA . ARG A 1 85 ? 0.929 13.684 7.556 1.00 68.88 85 ARG A CA 1
ATOM 702 C C . ARG A 1 85 ? 0.014 13.954 8.749 1.00 68.88 85 ARG A C 1
ATOM 704 O O . ARG A 1 85 ? -0.869 14.808 8.662 1.00 68.88 85 ARG A O 1
ATOM 711 N N . ASP A 1 86 ? 0.264 13.276 9.864 1.00 65.31 86 ASP A N 1
ATOM 712 C CA . ASP A 1 86 ? -0.472 13.503 11.105 1.00 65.31 86 ASP A CA 1
ATOM 713 C C . ASP A 1 86 ? -0.181 14.910 11.669 1.00 65.31 86 ASP A C 1
ATOM 715 O O . ASP A 1 86 ? -1.113 15.619 12.051 1.00 65.31 86 ASP A O 1
ATOM 719 N N . LEU A 1 87 ? 1.068 15.391 11.591 1.00 59.09 87 LEU A N 1
ATOM 720 C CA . LEU A 1 87 ? 1.436 16.769 11.963 1.00 59.09 87 LEU A CA 1
ATOM 721 C C . LEU A 1 87 ? 0.750 17.838 11.095 1.00 59.09 87 LEU A C 1
ATOM 723 O O . LEU A 1 87 ? 0.257 18.837 11.616 1.00 59.09 87 LEU A O 1
ATOM 727 N N . GLN A 1 88 ? 0.652 17.625 9.780 1.00 59.09 88 GLN A N 1
ATOM 728 C CA . GLN A 1 88 ? -0.082 18.538 8.893 1.00 59.09 88 GLN A CA 1
ATOM 729 C C . GLN A 1 88 ? -1.589 18.565 9.183 1.00 59.09 88 GLN A C 1
ATOM 731 O O . GLN A 1 88 ? -2.228 19.602 9.003 1.00 59.09 88 GLN A O 1
ATOM 736 N N . SER A 1 89 ? -2.165 17.449 9.643 1.00 58.66 89 SER A N 1
ATOM 737 C CA . SER A 1 89 ? -3.578 17.401 10.036 1.00 58.66 89 SER A CA 1
ATOM 738 C C . SER A 1 89 ? -3.870 18.222 11.299 1.00 58.66 89 SER A C 1
ATOM 740 O O . SER A 1 89 ? -4.940 18.820 11.396 1.00 58.66 89 SER A O 1
ATOM 742 N N . LEU A 1 90 ? -2.897 18.322 12.212 1.00 55.53 90 LEU A N 1
ATOM 743 C CA . LEU A 1 90 ? -2.960 19.144 13.427 1.00 55.53 90 LEU A CA 1
ATOM 744 C C . LEU A 1 90 ? -2.718 20.637 13.154 1.00 55.53 90 LEU A C 1
ATOM 746 O O . LEU A 1 90 ? -3.203 21.482 13.898 1.00 55.53 90 LEU A O 1
ATOM 750 N N . ALA A 1 91 ? -2.006 20.973 12.075 1.00 59.53 91 ALA A N 1
ATOM 751 C CA . ALA A 1 91 ? -1.726 22.353 11.675 1.00 59.53 91 ALA A CA 1
ATOM 752 C C . ALA A 1 91 ? -2.895 23.045 10.943 1.00 59.53 91 ALA A C 1
ATOM 754 O O . ALA A 1 91 ? -2.774 24.206 10.549 1.00 59.53 91 ALA A O 1
ATOM 755 N N . LYS A 1 92 ? -4.027 22.357 10.726 1.00 53.91 92 LYS A N 1
ATOM 756 C CA . LYS A 1 92 ? -5.198 22.953 10.073 1.00 53.91 92 LYS A CA 1
ATOM 757 C C . LYS A 1 92 ? -5.945 23.828 11.094 1.00 53.91 92 LYS A C 1
ATOM 759 O O . LYS A 1 92 ? -6.424 23.284 12.090 1.00 53.91 92 LYS A O 1
ATOM 764 N N . PRO A 1 93 ? -6.056 25.157 10.889 1.00 59.94 93 PRO A N 1
ATOM 765 C CA . PRO A 1 93 ? -6.768 26.016 11.829 1.00 59.94 93 PRO A CA 1
ATOM 766 C C . PRO A 1 93 ? -8.237 25.572 11.941 1.00 59.94 93 PRO A C 1
ATOM 768 O O . PRO A 1 93 ? -8.799 25.090 10.947 1.00 59.94 93 PRO A O 1
ATOM 771 N N . PRO A 1 94 ? -8.860 25.701 13.130 1.00 66.00 94 PRO A N 1
ATOM 772 C CA . PRO A 1 94 ? -10.249 25.310 13.339 1.00 66.00 94 PRO A CA 1
ATOM 773 C C . PRO A 1 94 ? -11.144 25.989 12.292 1.00 66.00 94 PRO A C 1
ATOM 775 O O . PRO A 1 94 ? -10.909 27.159 11.967 1.00 66.00 94 PRO A O 1
ATOM 778 N N . PRO A 1 95 ? -12.146 25.283 11.731 1.00 66.88 95 PRO A N 1
ATOM 779 C CA . PRO A 1 95 ? -13.075 25.900 10.798 1.00 66.88 95 PRO A CA 1
ATOM 780 C C . PRO A 1 95 ? -13.721 27.099 11.494 1.00 66.88 95 PRO A C 1
ATOM 782 O O . PRO A 1 95 ? -14.360 26.947 12.535 1.00 66.88 95 PRO A O 1
ATOM 785 N N . GLN A 1 96 ? -13.499 28.295 10.941 1.00 70.38 96 GLN A N 1
ATOM 786 C CA . GLN A 1 96 ? -14.105 29.517 11.456 1.00 70.38 96 GLN A CA 1
ATOM 787 C C . GLN A 1 96 ? -15.628 29.332 11.454 1.00 70.38 96 GLN A C 1
ATOM 789 O O . GLN A 1 96 ? -16.158 28.774 10.483 1.00 70.38 96 GLN A O 1
ATOM 794 N N . PRO A 1 97 ? -16.339 29.751 12.518 1.00 62.34 97 PRO A N 1
ATOM 795 C CA . PRO A 1 97 ? -17.790 29.687 12.522 1.00 62.34 97 PRO A CA 1
ATOM 796 C C . PRO A 1 97 ? -18.284 30.452 11.296 1.00 62.34 97 PRO A C 1
ATOM 798 O O . PRO A 1 97 ? -17.955 31.626 11.116 1.00 62.34 97 PRO A O 1
ATOM 801 N N . ARG A 1 98 ? -19.029 29.769 10.417 1.00 62.22 98 ARG A N 1
ATOM 802 C CA . ARG A 1 98 ? -19.808 30.471 9.398 1.00 62.22 98 ARG A CA 1
ATOM 803 C C . ARG A 1 98 ? -20.719 31.412 10.173 1.00 62.22 98 ARG A C 1
ATOM 805 O O . ARG A 1 98 ? -21.467 30.946 11.031 1.00 62.22 98 ARG A O 1
ATOM 812 N N . GLY A 1 99 ? -20.525 32.708 9.943 1.00 72.00 99 GLY A N 1
ATOM 813 C CA . GLY A 1 99 ? -21.310 33.766 10.564 1.00 72.00 99 GLY A CA 1
ATOM 814 C C . GLY A 1 99 ? -22.812 33.582 10.317 1.00 72.00 99 GLY A C 1
ATOM 815 O O . GLY A 1 99 ? -23.186 32.701 9.538 1.00 72.00 99 GLY A O 1
ATOM 816 N N . PRO A 1 100 ? -23.639 34.376 11.015 1.00 63.22 100 PRO A N 1
ATOM 817 C CA . PRO A 1 100 ? -25.090 34.209 11.057 1.00 63.22 100 PRO A CA 1
ATOM 818 C C . PRO A 1 100 ? -25.745 34.188 9.673 1.00 63.22 100 PRO A C 1
ATOM 820 O O . PRO A 1 100 ? -25.268 34.920 8.775 1.00 63.22 100 PRO A O 1
#

InterPro domains:
  IPR000330 SNF2, N-terminal domain [PF00176] (2-81)
  IPR027417 P-loop containing nucleoside triphosphate hydrolase [G3DSA:3.40.50.300] (19-89)
  IPR027417 P-loop containing nucleoside triphosphate hydrolase [SSF52540] (8-82)
  IPR038718 SNF2-like, N-terminal domain superfamily [G3DSA:3.40.50.10810] (2-18)

Organism: Alexandrium catenella (NCBI:txid2925)

Sequence (100 aa):
EKLLLRRTKAERSADICLPPLKVKIKRLELKEEERDIYTATYTKSRTQFDSYVAKGTVLHHYAHIFDLLLKLRQAADHPYLVTHRDLQSLAKPPPQPRGP

Foldseek 3Di:
DDPDDDDDCVNCCVVDVDDDDDDDDDDDDDDPVLVVLLVVLVVVLVVVQVVCVVVVCCVVCVVVNVVSVVLNVLSVVDSCSNVVVVVVVVVDPDPDPPDD

pLDDT: mean 84.79, std 11.77, range [49.03, 96.06]

Secondary structure (DSSP, 8-state):
--------TTTTTTT--PPP----PPP-PPPHHHHHHHHHHHHHHHHHHHHHHHTT-TTTTHHHHHHHHHHHHHHHH-HHHHHHHHHHHHTSPPPPPPP-

Radius of gyration: 22.91 Å; chains: 1; bounding box: 43×43×58 Å

=== Feature glossary ===
A reading guide for the features in this record.

Start from the sequence.

  · Sequence gives the chain of amino acids in standard one-letter code (A=alanine, C=cysteine, …, Y=tyrosine), read N→C. It is the only feature that is directly encoded by the gene; all structural features are derived from the folded form of this sequence.

Fold it, and you get atomic coordinates and the backbone conformation that goes with them.

  · The mmCIF table is the protein's shape written out atom by atom. For each backbone N, Cα, C, and carbonyl O, it records an (x, y, z) coordinate triple in Å plus the residue type, chain letter, and residue number.

  · Backbone dihedral angles. Every residue except chain termini has a φ (preceding-C → N → Cα → C) and a ψ (N → Cα → C → next-N). They are reported in degrees following the IUPAC sign convention. Secondary structure is essentially a statement about which (φ, ψ) basin each residue occupies.

  · DSSP 8-state secondary structure assigns each residue one of H (α-helix), G (3₁₀-helix), I (π-helix), E (extended β-strand), B (isolated β-bridge), T (hydrogen-bonded turn), S (bend), or '-' (coil). The assignment is computed from backbone hydrogen-bond geometry via the Kabsch–Sander algorithm.

  · P-SEA three-state annotation labels each residue as helix, strand, or coil based purely on the geometry of the Cα trace. It serves as a fallback when the full backbone (and thus DSSP) is unavailable.

Summarize the fold with a handful of shape descriptors and a per-residue structural alphabet.

  · Radius of gyration (Rg) is the root-mean-square distance of Cα atoms from their centroid — a single number for overall size and compactness. A globular domain of N residues has Rg ≈ 2.2·N^0.38 Å; an extended or disordered chain has a much larger Rg. The Cα contact count is the number of residue pairs whose Cα atoms are within 8 Å and are more than four positions apart in sequence — a standard proxy for tertiary packing density. The bounding box is the smallest axis-aligned box enclosing all Cα atoms.

  · Foldseek's 3Di representation compresses backbone geometry into a per-residue letter drawn from a learned twenty-state alphabet. It captures the tertiary interaction pattern around each residue — which residues are packed against it in space, regardless of where they are in sequence.

  · Accessible surface area quantifies burial. A residue with SASA near zero is packed into the hydrophobic core; one with SASA >100 Å² sits on the surface. Computed here via the Shrake–Rupley numerical algorithm with a 1.4 Å probe.

Ask how reliable the model is.

  · For AlphaFold models, the B-factor field carries pLDDT — the model's own estimate of local accuracy on a 0–100 scale. Regions with pLDDT<50 should be treated as essentially unmodeled; they often correspond to intrinsically disordered segments.

  · For experimental (PDB) structures, the B-factor (temperature factor) quantifies the positional spread of each atom in the crystal — a combination of thermal vibration and static disorder — in units of Å². High B-factors mark flexible loops or poorly resolved regions; low B-factors mark the rigid, well-ordered core.

  · PAE(i, j) answers: if I align the predicted and true structures on residue i, how far off (in Å) do I expect residue j to be? A block-diagonal PAE matrix with low values on the block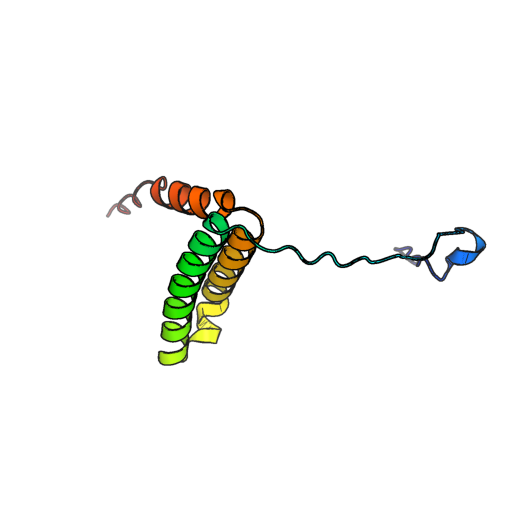s and high values off-diagonal is the signature of a multi-domain protein with confidently predicted domains but uncertain inter-domain orientation.

Place it in context: what it resembles, what it is annotated as, and how it looks.

  · Structural nearest neighbors (via Foldseek easy-search vs the PDB). Reported per hit: target PDB id, E-value, and alignment TM-score. A TM-score above ~0.5 is the conventional threshold for 'same fold'.

  · Functional annotations link the protein to curated databases. InterPro entries identify conserved domains and families by matching the sequence against member-database signatures (Pfam, PROSITE, CDD, …). Gene Ontology (GO) terms describe molecular function, biological process, and cellular component in a controlled vocabulary. CATH places the structure in a hierarchical fold classification (Class/Architecture/Topology/Homologous-superfamily). The organism is the source species.

  · Plot images: a contact map (which residues are close in 3D, as an N×N binary image), a Ramachandran scatter (backbone torsion angles, revealing secondary-structure composition at a glance), and — for AlphaFold structures — a PAE heatmap (pairwise prediction confidence).

  · Structure images are PyMOL renders from six orthogonal camera directions. Cartoon representation draws helices as coils and strands as arrows; sticks shows the backbone as bonds; surface shows the solvent-excluded envelope. Rainbow coloring maps sequence position to hue (blue→red, N→C); chain coloring assigns a distinct color per polypeptide.